Protein AF-A0ABD3PBC6-F1 (afdb_monomer_lite)

pLDDT: mean 91.55, std 6.75, range [62.44, 96.5]

Radius of gyration: 11.53 Å; chains: 1; bounding box: 30×21×27 Å

Sequence (75 aa):
MKIVGRDEDDEGAFAPEMVRLVARSCGVDASVVEHTERRNGKWTSVTVHAPVRDADMLYGLYESVDKDPRVKFKF

Structure (mmCIF, N/CA/C/O backbone):
data_AF-A0ABD3PBC6-F1
#
_entry.id   AF-A0ABD3PBC6-F1
#
loop_
_atom_site.group_PDB
_atom_site.id
_atom_site.type_symbol
_atom_site.label_atom_id
_atom_site.label_alt_id
_atom_site.label_comp_id
_atom_site.label_asym_id
_atom_site.label_entity_id
_atom_site.label_seq_id
_atom_site.pdbx_PDB_ins_code
_atom_site.Cartn_x
_atom_site.Cartn_y
_atom_site.Cartn_z
_atom_site.occupancy
_atom_site.B_iso_or_equiv
_atom_site.auth_seq_id
_atom_site.auth_comp_id
_atom_site.auth_asym_id
_atom_site.auth_atom_id
_atom_site.pdbx_PDB_model_num
ATOM 1 N N . MET A 1 1 ? 1.700 -4.524 7.926 1.00 90.94 1 MET A N 1
ATOM 2 C CA . MET A 1 1 ? 1.585 -5.055 6.550 1.00 90.94 1 MET A CA 1
ATOM 3 C C . MET A 1 1 ? 2.836 -4.668 5.786 1.00 90.94 1 MET A C 1
ATOM 5 O O . MET A 1 1 ? 3.304 -3.545 5.932 1.00 90.94 1 MET A O 1
ATOM 9 N N . LYS A 1 2 ? 3.389 -5.579 4.995 1.00 95.19 2 LYS A N 1
ATOM 10 C CA . LYS A 1 2 ? 4.508 -5.340 4.095 1.00 95.19 2 LYS A CA 1
ATOM 11 C C . LYS A 1 2 ? 4.027 -5.402 2.653 1.00 95.19 2 LYS A C 1
ATOM 13 O O . LYS A 1 2 ? 3.404 -6.373 2.241 1.00 95.19 2 LYS A O 1
ATOM 18 N N . ILE A 1 3 ? 4.356 -4.368 1.893 1.00 96.50 3 ILE A N 1
ATOM 19 C CA . ILE A 1 3 ? 4.008 -4.205 0.486 1.00 96.50 3 ILE A CA 1
ATOM 20 C C . ILE A 1 3 ? 5.316 -4.114 -0.290 1.00 96.50 3 ILE A C 1
ATOM 22 O O . ILE A 1 3 ? 6.207 -3.348 0.067 1.00 96.50 3 ILE A O 1
ATOM 26 N N . VAL A 1 4 ? 5.470 -4.919 -1.332 1.00 95.75 4 VAL A N 1
ATOM 27 C CA . VAL A 1 4 ? 6.645 -4.894 -2.205 1.00 95.75 4 VAL A CA 1
ATOM 28 C C . VAL A 1 4 ? 6.169 -4.628 -3.613 1.00 95.75 4 VAL A C 1
ATOM 30 O O . VAL A 1 4 ? 5.364 -5.396 -4.135 1.00 95.75 4 VAL A O 1
ATOM 33 N N . GLY A 1 5 ? 6.699 -3.589 -4.240 1.00 95.00 5 GLY A N 1
ATOM 34 C CA . GLY A 1 5 ? 6.377 -3.262 -5.618 1.00 95.00 5 GLY A CA 1
ATOM 35 C C . GLY A 1 5 ? 7.538 -2.634 -6.359 1.00 95.00 5 GLY A C 1
ATOM 36 O O . GLY A 1 5 ? 8.644 -2.493 -5.829 1.00 95.00 5 GLY A O 1
ATOM 37 N N . ARG A 1 6 ? 7.297 -2.362 -7.635 1.00 93.00 6 ARG A N 1
ATOM 38 C CA . ARG A 1 6 ? 8.279 -1.788 -8.542 1.00 93.00 6 ARG A CA 1
ATOM 39 C C . ARG A 1 6 ? 8.207 -0.262 -8.489 1.00 93.00 6 ARG A C 1
ATOM 41 O O . ARG A 1 6 ? 7.134 0.299 -8.675 1.00 93.00 6 ARG A O 1
ATOM 48 N N . ASP A 1 7 ? 9.343 0.386 -8.263 1.00 84.69 7 ASP A N 1
ATOM 49 C CA . ASP A 1 7 ? 9.504 1.820 -8.532 1.00 84.69 7 ASP A CA 1
ATOM 50 C C . ASP A 1 7 ? 9.825 1.943 -10.029 1.00 84.69 7 ASP A C 1
ATOM 52 O O . ASP A 1 7 ? 10.937 1.613 -10.448 1.00 84.69 7 ASP A O 1
ATOM 56 N N . GLU A 1 8 ? 8.837 2.294 -10.856 1.00 69.00 8 GLU A N 1
ATOM 57 C CA . GLU A 1 8 ? 9.062 2.661 -12.263 1.00 69.00 8 GLU A CA 1
ATOM 58 C C . GLU A 1 8 ? 8.840 4.163 -12.451 1.00 69.00 8 GLU A C 1
ATOM 60 O O . GLU A 1 8 ? 7.980 4.748 -11.796 1.00 69.00 8 GLU A O 1
ATOM 65 N N . ASP A 1 9 ? 9.622 4.743 -13.364 1.00 62.44 9 ASP A N 1
ATOM 66 C CA . ASP A 1 9 ? 9.533 6.096 -13.934 1.00 62.44 9 ASP A CA 1
ATOM 67 C C . ASP A 1 9 ? 9.760 7.299 -12.997 1.00 62.44 9 ASP A C 1
ATOM 69 O O . ASP A 1 9 ? 10.331 8.294 -13.441 1.00 62.44 9 ASP A O 1
ATOM 73 N N . ASP A 1 10 ? 9.410 7.206 -11.714 1.00 66.06 10 ASP A N 1
ATOM 74 C CA . ASP A 1 10 ? 9.636 8.252 -10.707 1.00 66.06 10 ASP A CA 1
ATOM 75 C C . ASP A 1 10 ? 10.250 7.623 -9.445 1.00 66.06 10 ASP A C 1
ATOM 77 O O . ASP A 1 10 ? 9.555 7.024 -8.620 1.00 66.06 10 ASP A O 1
ATOM 81 N N . GLU A 1 11 ? 11.586 7.661 -9.347 1.00 67.81 11 GLU A N 1
ATOM 82 C CA . GLU A 1 11 ? 12.351 6.970 -8.304 1.00 67.81 11 GLU A CA 1
ATOM 83 C C . GLU A 1 11 ? 11.912 7.385 -6.890 1.00 67.81 11 GLU A C 1
ATOM 85 O O . GLU A 1 11 ? 12.361 8.386 -6.329 1.00 67.81 11 GLU A O 1
ATOM 90 N N . GLY A 1 12 ? 11.116 6.535 -6.243 1.00 74.81 12 GLY A N 1
ATOM 91 C CA . GLY A 1 12 ? 10.654 6.744 -4.877 1.00 74.81 12 GLY A CA 1
ATOM 92 C C . GLY A 1 12 ? 9.218 7.231 -4.761 1.00 74.81 12 GLY A C 1
ATOM 93 O O . GLY A 1 12 ? 8.811 7.570 -3.652 1.00 74.81 12 GLY A O 1
ATOM 94 N N . ALA A 1 13 ? 8.443 7.247 -5.848 1.00 86.44 13 ALA A N 1
ATOM 95 C CA . ALA A 1 13 ? 7.011 7.525 -5.796 1.00 86.44 13 ALA A CA 1
ATOM 96 C C . ALA A 1 13 ? 6.205 6.343 -5.229 1.00 86.44 13 ALA A C 1
ATOM 98 O O . ALA A 1 13 ? 5.158 6.549 -4.610 1.00 86.44 13 ALA A O 1
ATOM 99 N N . PHE A 1 14 ? 6.697 5.103 -5.363 1.00 92.00 14 PHE A N 1
ATOM 100 C CA . PHE A 1 14 ? 5.948 3.919 -4.932 1.00 92.00 14 PHE A CA 1
ATOM 101 C C . PHE A 1 14 ? 5.596 3.944 -3.436 1.00 92.00 14 PHE A C 1
ATOM 103 O O . PHE A 1 14 ? 4.441 3.755 -3.052 1.00 92.00 14 PHE A O 1
ATOM 110 N N . ALA A 1 15 ? 6.578 4.196 -2.570 1.00 93.12 15 ALA A N 1
ATOM 111 C CA . ALA A 1 15 ? 6.377 4.186 -1.125 1.00 93.12 15 ALA A CA 1
ATOM 112 C C . ALA A 1 15 ? 5.370 5.234 -0.607 1.00 93.12 15 ALA A C 1
ATOM 114 O O . ALA A 1 15 ? 4.414 4.835 0.070 1.00 93.12 15 ALA A O 1
ATOM 115 N N . PRO A 1 16 ? 5.492 6.537 -0.932 1.00 93.75 16 PRO A N 1
ATOM 116 C CA . PRO A 1 16 ? 4.526 7.537 -0.489 1.00 93.75 16 PRO A CA 1
ATOM 117 C C . PRO A 1 16 ? 3.124 7.284 -1.055 1.00 93.75 16 PRO A C 1
ATOM 119 O O . PRO A 1 16 ? 2.133 7.562 -0.378 1.00 93.75 16 PRO A O 1
ATOM 122 N N . GLU A 1 17 ? 3.001 6.723 -2.259 1.00 94.12 17 GLU A N 1
ATOM 123 C CA . GLU A 1 17 ? 1.701 6.355 -2.823 1.00 94.12 17 GLU A CA 1
ATOM 124 C C . GLU A 1 17 ? 1.051 5.182 -2.086 1.00 94.12 17 GLU A C 1
ATOM 126 O O . GLU A 1 17 ? -0.146 5.242 -1.792 1.00 94.12 17 GLU A O 1
ATOM 131 N N . MET A 1 18 ? 1.826 4.162 -1.707 1.00 95.12 18 MET A N 1
ATOM 132 C CA . MET A 1 18 ? 1.322 3.056 -0.887 1.00 95.12 18 MET A CA 1
ATOM 133 C C . MET A 1 18 ? 0.874 3.536 0.494 1.00 95.12 18 MET A C 1
ATOM 135 O O . MET A 1 18 ? -0.198 3.150 0.961 1.00 95.12 18 MET A O 1
ATOM 139 N N . VAL A 1 19 ? 1.634 4.430 1.130 1.00 95.50 19 VAL A N 1
ATOM 140 C CA . VAL A 1 19 ? 1.255 5.020 2.425 1.00 95.50 19 VAL A CA 1
ATOM 141 C C . VAL A 1 19 ? -0.042 5.825 2.303 1.00 95.50 19 VAL A C 1
ATOM 143 O O . VAL A 1 19 ? -0.949 5.652 3.117 1.00 95.50 19 VAL A O 1
ATOM 146 N N . ARG A 1 20 ? -0.191 6.643 1.252 1.00 95.56 20 ARG A N 1
ATOM 147 C CA . ARG A 1 20 ? -1.435 7.386 0.977 1.00 95.56 20 ARG A CA 1
ATOM 148 C C . ARG A 1 20 ? -2.623 6.459 0.719 1.00 95.56 20 ARG A C 1
ATOM 150 O O . ARG A 1 20 ? -3.727 6.742 1.183 1.00 95.56 20 ARG A O 1
ATOM 157 N N . LEU A 1 21 ? -2.417 5.359 -0.006 1.00 95.25 21 LEU A N 1
ATOM 158 C CA . LEU A 1 21 ? -3.455 4.358 -0.258 1.00 95.25 21 LEU A CA 1
ATOM 159 C C . LEU A 1 21 ? -3.923 3.708 1.047 1.00 95.25 21 LEU A C 1
ATOM 161 O O . LEU A 1 21 ? -5.131 3.601 1.270 1.00 95.25 21 LEU A O 1
ATOM 165 N N . VAL A 1 22 ? -2.984 3.327 1.916 1.00 94.56 22 VAL A N 1
ATOM 166 C CA . VAL A 1 22 ? -3.272 2.753 3.238 1.00 94.56 22 VAL A CA 1
ATOM 167 C C . VAL A 1 22 ? -4.033 3.754 4.103 1.00 94.56 22 VAL A C 1
ATOM 169 O O . VAL A 1 22 ? -5.099 3.425 4.616 1.00 94.56 22 VAL A O 1
ATOM 172 N N . ALA A 1 23 ? -3.543 4.991 4.199 1.00 94.69 23 ALA A N 1
ATOM 173 C CA . ALA A 1 23 ? -4.173 6.055 4.976 1.00 94.69 23 ALA A CA 1
ATOM 174 C C . ALA A 1 23 ? -5.628 6.297 4.546 1.00 94.69 23 ALA A C 1
ATOM 176 O O . ALA A 1 23 ? -6.542 6.261 5.368 1.00 94.69 23 ALA A O 1
ATOM 177 N N . ARG A 1 24 ? -5.858 6.426 3.232 1.00 94.38 24 ARG A N 1
ATOM 178 C CA . ARG A 1 24 ? -7.195 6.585 2.648 1.00 94.38 24 ARG A CA 1
ATOM 179 C C . ARG A 1 24 ? -8.109 5.396 2.947 1.00 94.38 24 ARG A C 1
ATOM 181 O O . ARG A 1 24 ? -9.279 5.606 3.245 1.00 94.38 24 ARG A O 1
ATOM 188 N N . SER A 1 25 ? -7.588 4.172 2.881 1.00 92.62 25 SER A N 1
ATOM 189 C CA . SER A 1 25 ? -8.369 2.954 3.153 1.00 92.62 25 SER A CA 1
ATOM 190 C C . SER A 1 25 ? -8.760 2.839 4.630 1.00 92.62 25 SER A C 1
ATOM 192 O O . SER A 1 25 ? -9.846 2.361 4.944 1.00 92.62 25 SER A O 1
ATOM 194 N N . CYS A 1 26 ? -7.908 3.327 5.535 1.00 91.62 26 CYS A N 1
ATOM 195 C CA . CYS A 1 26 ? -8.191 3.377 6.969 1.00 91.62 26 CYS A CA 1
ATOM 196 C C . CYS A 1 26 ? -8.957 4.644 7.402 1.00 91.62 26 CYS A C 1
ATOM 198 O O . CYS A 1 26 ? -9.355 4.743 8.561 1.00 91.62 26 CYS A O 1
ATOM 200 N N . GLY A 1 27 ? -9.171 5.612 6.502 1.00 92.38 27 GLY A N 1
ATOM 201 C CA . GLY A 1 27 ? -9.833 6.883 6.814 1.00 92.38 27 GLY A CA 1
ATOM 202 C C . GLY A 1 27 ? -9.022 7.790 7.746 1.00 92.38 27 GLY A C 1
ATOM 203 O O . GLY A 1 27 ? -9.605 8.520 8.544 1.00 92.38 27 GLY A O 1
ATOM 204 N N . VAL A 1 28 ? -7.691 7.726 7.670 1.00 93.69 28 VAL A N 1
ATOM 205 C CA . VAL A 1 28 ? -6.764 8.520 8.490 1.00 93.69 28 VAL A CA 1
ATOM 206 C C . VAL A 1 28 ? -5.873 9.401 7.619 1.00 93.69 28 VAL A C 1
ATOM 208 O O . VAL A 1 28 ? -5.780 9.215 6.405 1.00 93.69 28 VAL A O 1
ATOM 211 N N . ASP A 1 29 ? -5.193 10.358 8.247 1.00 93.38 29 ASP A N 1
ATOM 212 C CA . ASP A 1 29 ? -4.178 11.161 7.572 1.00 93.38 29 ASP A CA 1
ATOM 213 C C . ASP A 1 29 ? -2.921 10.327 7.253 1.00 93.38 29 ASP A C 1
ATOM 215 O O . ASP A 1 29 ? -2.542 9.425 8.000 1.00 93.38 29 ASP A O 1
ATOM 219 N N . ALA A 1 30 ? -2.241 10.618 6.143 1.00 92.31 30 ALA A N 1
ATOM 220 C CA . ALA A 1 30 ? -1.033 9.883 5.766 1.00 92.31 30 ALA A CA 1
ATOM 221 C C . ALA A 1 30 ? 0.132 10.099 6.747 1.00 92.31 30 ALA A C 1
ATOM 223 O O . ALA A 1 30 ? 0.960 9.206 6.906 1.00 92.31 30 ALA A O 1
ATOM 224 N N . SER A 1 31 ? 0.183 11.248 7.429 1.00 91.56 31 SER A N 1
ATOM 225 C CA . SER A 1 31 ? 1.225 11.567 8.413 1.00 91.56 31 SER A CA 1
ATOM 226 C C . SER A 1 31 ? 1.171 10.698 9.668 1.00 91.56 31 SER A C 1
ATOM 228 O O . SER A 1 31 ? 2.191 10.549 10.335 1.00 91.56 31 SER A O 1
ATOM 230 N N . VAL A 1 32 ? 0.017 10.095 9.980 1.00 91.94 32 VAL A N 1
ATOM 231 C CA . VAL A 1 32 ? -0.128 9.206 11.144 1.00 91.94 32 VAL A CA 1
ATOM 232 C C . VAL A 1 32 ? 0.155 7.739 10.815 1.00 91.94 32 VAL A C 1
ATOM 234 O O . VAL A 1 32 ? 0.166 6.901 11.713 1.00 91.94 32 VAL A O 1
ATOM 237 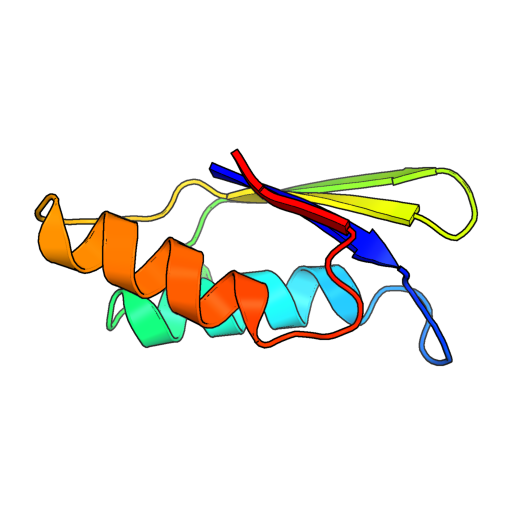N N . VAL A 1 33 ? 0.380 7.404 9.539 1.00 93.88 33 VAL A N 1
ATOM 238 C CA . VAL A 1 33 ? 0.740 6.045 9.122 1.00 93.88 33 VAL A CA 1
ATOM 239 C C . VAL A 1 33 ? 2.252 5.874 9.232 1.00 93.88 33 VAL A C 1
ATOM 241 O O . VAL A 1 33 ? 3.018 6.218 8.326 1.00 93.88 33 VAL A O 1
ATOM 244 N N . GLU A 1 34 ? 2.682 5.303 10.355 1.00 95.12 34 GLU A N 1
ATOM 245 C CA . GLU A 1 34 ? 4.077 4.919 10.547 1.00 95.12 34 GLU A CA 1
ATOM 246 C C . GLU A 1 34 ? 4.484 3.881 9.498 1.00 95.12 34 GLU A C 1
ATOM 248 O O . GLU A 1 34 ? 3.803 2.871 9.274 1.00 95.12 34 GLU A O 1
ATOM 253 N N . HIS A 1 35 ? 5.611 4.130 8.839 1.00 95.88 35 HIS A N 1
ATOM 254 C CA . HIS A 1 35 ? 6.127 3.231 7.825 1.00 95.88 35 HIS A CA 1
ATOM 255 C C . HIS A 1 35 ? 7.650 3.246 7.773 1.00 95.88 35 HIS A C 1
ATOM 257 O O . HIS A 1 35 ? 8.313 4.196 8.182 1.00 95.88 35 HIS A O 1
ATOM 263 N N . THR A 1 36 ? 8.200 2.169 7.229 1.00 96.38 36 THR A N 1
ATOM 264 C CA . THR A 1 36 ? 9.606 2.077 6.840 1.00 96.38 36 THR A CA 1
ATOM 265 C C . THR A 1 36 ? 9.684 1.641 5.389 1.00 96.38 36 THR A C 1
ATOM 267 O O . 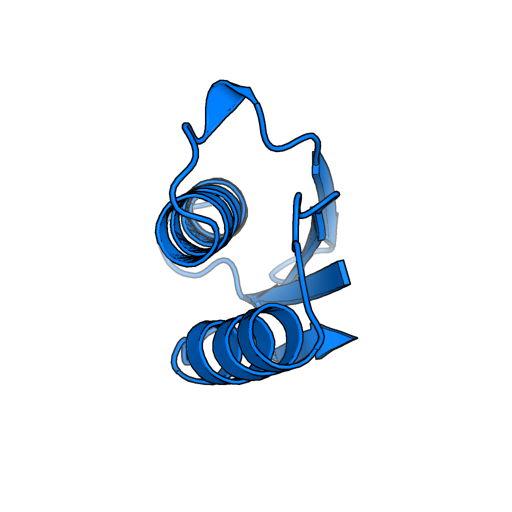THR A 1 36 ? 8.886 0.814 4.942 1.00 96.38 36 THR A O 1
ATOM 270 N N . GLU A 1 37 ? 10.652 2.172 4.648 1.00 94.88 37 GLU A N 1
ATOM 271 C CA . GLU A 1 37 ? 10.924 1.744 3.281 1.00 94.88 37 GLU A CA 1
ATOM 272 C C . GLU A 1 37 ? 12.344 1.202 3.140 1.00 94.88 37 GLU A C 1
ATOM 274 O O . GLU A 1 37 ? 13.282 1.623 3.817 1.00 94.88 37 GLU A O 1
ATOM 279 N N . ARG A 1 38 ? 12.505 0.240 2.237 1.00 94.25 38 ARG A N 1
ATOM 280 C CA . ARG A 1 38 ? 13.807 -0.263 1.812 1.00 94.25 38 ARG A CA 1
ATOM 281 C C . ARG A 1 38 ? 13.782 -0.487 0.313 1.00 94.25 38 ARG A C 1
ATOM 283 O O . ARG A 1 38 ? 12.970 -1.278 -0.174 1.00 94.25 38 ARG A O 1
ATOM 290 N N . ARG A 1 39 ? 14.720 0.153 -0.381 1.00 92.31 39 ARG A N 1
ATOM 291 C CA . ARG A 1 39 ? 14.948 -0.001 -1.821 1.00 92.31 39 ARG A CA 1
ATOM 292 C C . ARG A 1 39 ? 15.987 -1.089 -2.086 1.00 92.31 39 ARG A C 1
ATOM 294 O O . ARG A 1 39 ? 16.957 -1.236 -1.340 1.00 92.31 39 ARG A O 1
ATOM 301 N N . ASN A 1 40 ? 15.767 -1.875 -3.131 1.00 89.94 40 ASN A N 1
ATOM 302 C CA . ASN A 1 40 ? 16.680 -2.906 -3.613 1.00 89.94 40 ASN A CA 1
ATOM 303 C C . ASN A 1 40 ? 16.604 -2.984 -5.146 1.00 89.94 40 ASN A C 1
ATOM 305 O O . ASN A 1 40 ? 15.791 -3.724 -5.713 1.00 89.94 40 ASN A O 1
ATOM 309 N N . GLY A 1 41 ? 17.438 -2.184 -5.814 1.00 88.31 41 GLY A N 1
ATOM 310 C CA . GLY A 1 41 ? 17.339 -1.961 -7.255 1.00 88.31 41 GLY A CA 1
ATOM 311 C C . GLY A 1 41 ? 15.971 -1.377 -7.613 1.00 88.31 41 GLY A C 1
ATOM 312 O O . GLY A 1 41 ? 15.506 -0.453 -6.958 1.00 88.31 41 GLY A O 1
ATOM 313 N N . LYS A 1 42 ? 15.296 -1.974 -8.600 1.00 89.25 42 LYS A N 1
ATOM 314 C CA . LYS A 1 42 ? 13.955 -1.560 -9.060 1.00 89.25 42 LYS A CA 1
ATOM 315 C C . LYS A 1 42 ? 12.799 -1.901 -8.110 1.00 89.25 42 LYS A C 1
ATOM 317 O O . LYS A 1 42 ? 11.643 -1.674 -8.455 1.00 89.25 42 LYS A O 1
ATOM 322 N N . TRP A 1 43 ? 13.082 -2.549 -6.982 1.00 92.81 43 TRP A N 1
ATOM 323 C CA . TRP A 1 43 ? 12.064 -3.004 -6.038 1.00 92.81 43 TRP A CA 1
ATOM 324 C C . TRP A 1 43 ? 12.115 -2.182 -4.759 1.00 92.81 43 TRP A C 1
ATOM 326 O O . TRP A 1 43 ? 13.169 -2.078 -4.129 1.00 92.81 43 TRP A O 1
ATOM 336 N N . THR A 1 44 ? 10.955 -1.708 -4.325 1.00 94.75 44 THR A N 1
ATOM 337 C CA . THR A 1 44 ? 10.786 -0.994 -3.064 1.00 94.75 44 THR A CA 1
ATOM 338 C C . THR A 1 44 ? 9.871 -1.806 -2.161 1.00 94.75 44 THR A C 1
ATOM 340 O O . THR A 1 44 ? 8.783 -2.234 -2.549 1.00 94.75 44 THR A O 1
ATOM 343 N N . SER A 1 45 ? 10.344 -2.072 -0.946 1.00 95.25 45 SER A N 1
ATOM 344 C CA . SER A 1 45 ? 9.545 -2.686 0.109 1.00 95.25 45 SER A CA 1
ATOM 345 C C . SER A 1 45 ? 9.137 -1.630 1.122 1.00 95.25 45 SER A C 1
ATOM 347 O O . SER A 1 45 ? 9.991 -0.901 1.614 1.00 95.25 45 SER A O 1
ATOM 349 N N . VAL A 1 46 ? 7.850 -1.584 1.435 1.00 96.06 46 VAL A N 1
ATOM 350 C CA . VAL A 1 46 ? 7.216 -0.638 2.349 1.00 96.06 46 VAL A CA 1
ATOM 351 C C . VAL A 1 46 ? 6.573 -1.455 3.458 1.00 96.06 46 VAL A C 1
ATOM 353 O O . VAL A 1 46 ? 5.717 -2.297 3.195 1.00 96.06 46 VAL A O 1
ATOM 356 N N . THR A 1 47 ? 6.994 -1.251 4.699 1.00 96.50 47 THR A N 1
ATOM 357 C CA . THR A 1 47 ? 6.340 -1.855 5.864 1.00 96.50 47 THR A CA 1
ATOM 358 C C . THR A 1 47 ? 5.516 -0.777 6.537 1.00 96.50 47 THR A C 1
ATOM 360 O O . THR A 1 47 ? 6.084 0.197 7.015 1.00 96.50 47 THR A O 1
ATOM 363 N N . VAL A 1 48 ? 4.196 -0.946 6.548 1.00 94.81 48 VAL A N 1
ATOM 364 C CA . VAL A 1 48 ? 3.236 0.010 7.109 1.00 94.81 48 VAL A CA 1
ATOM 365 C C . VAL A 1 48 ? 2.601 -0.535 8.386 1.00 94.81 48 VAL A C 1
ATOM 367 O O . VAL A 1 48 ? 2.197 -1.707 8.458 1.00 94.81 48 VAL A O 1
ATOM 370 N N . HIS A 1 49 ? 2.464 0.343 9.373 1.00 93.56 49 HIS A N 1
ATOM 371 C CA . HIS A 1 49 ? 1.646 0.147 10.563 1.00 93.56 49 HIS A CA 1
ATOM 372 C C . HIS A 1 49 ? 0.266 0.756 10.299 1.00 93.56 49 HIS A C 1
ATOM 374 O O . HIS A 1 49 ? -0.007 1.912 10.6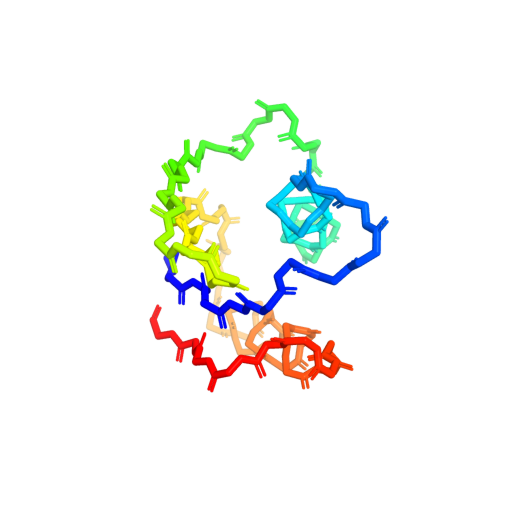06 1.00 93.56 49 HIS A O 1
ATOM 380 N N . ALA A 1 50 ? -0.597 -0.020 9.641 1.00 88.25 50 ALA A N 1
ATOM 381 C CA . ALA A 1 50 ? -1.937 0.426 9.278 1.00 88.25 50 ALA A CA 1
ATOM 382 C C . ALA A 1 50 ? -2.868 0.412 10.510 1.00 88.25 50 ALA A C 1
ATOM 384 O O . ALA A 1 50 ? -2.993 -0.643 11.140 1.00 88.25 50 ALA A O 1
ATOM 385 N N . PRO A 1 51 ? -3.564 1.518 10.839 1.00 89.31 51 PRO A N 1
ATOM 386 C CA . PRO A 1 51 ? -4.506 1.577 11.957 1.00 89.31 51 PRO A CA 1
ATOM 387 C C . PRO A 1 51 ? -5.856 0.950 11.571 1.00 89.31 51 PRO A C 1
ATOM 389 O O . PRO A 1 51 ? -6.877 1.628 11.468 1.00 89.31 51 PRO A O 1
ATOM 392 N N . VAL A 1 52 ? -5.850 -0.355 11.295 1.00 92.19 52 VAL A N 1
ATOM 393 C CA . VAL A 1 52 ? -7.063 -1.113 10.962 1.00 92.19 52 VAL A CA 1
ATOM 394 C C . VAL A 1 52 ? -7.893 -1.382 12.218 1.00 92.19 52 VAL A C 1
ATOM 396 O O . VAL A 1 52 ? -7.345 -1.645 13.287 1.00 92.19 52 VAL A O 1
ATOM 399 N N . ARG A 1 53 ? -9.223 -1.311 12.096 1.00 91.44 53 ARG A N 1
ATOM 400 C CA . ARG A 1 53 ? -10.153 -1.462 13.235 1.00 91.44 53 ARG A CA 1
ATOM 401 C C . ARG A 1 53 ? -10.783 -2.847 13.329 1.00 91.44 53 ARG A C 1
ATOM 403 O O . ARG A 1 53 ? -11.132 -3.289 14.418 1.00 91.44 53 ARG A O 1
ATOM 410 N N . ASP A 1 54 ? -10.925 -3.513 12.193 1.00 92.88 54 ASP A N 1
ATOM 411 C CA . ASP A 1 54 ? -11.592 -4.800 12.058 1.00 92.88 54 ASP A CA 1
ATOM 412 C C . ASP A 1 54 ? -10.993 -5.596 10.887 1.00 92.88 54 ASP A C 1
ATOM 414 O O . ASP A 1 54 ? -10.147 -5.109 10.126 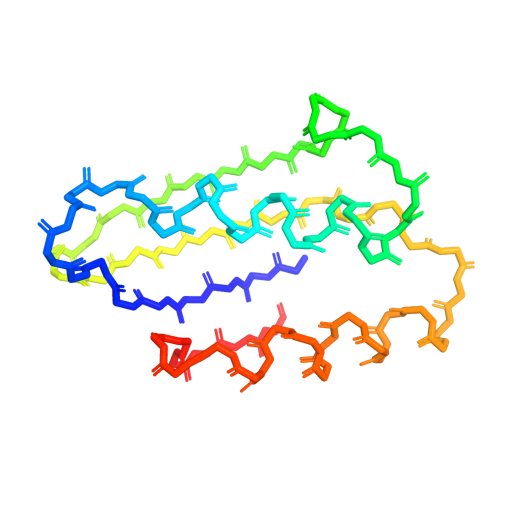1.00 92.88 54 ASP A O 1
ATOM 418 N N . ALA A 1 55 ? -11.398 -6.863 10.788 1.00 92.62 55 ALA A N 1
ATOM 419 C CA . ALA A 1 55 ? -10.923 -7.768 9.751 1.00 92.62 55 ALA A CA 1
ATOM 420 C C . ALA A 1 55 ? -11.367 -7.321 8.349 1.00 92.62 55 ALA A C 1
ATOM 422 O O . ALA A 1 55 ? -10.581 -7.426 7.410 1.00 92.62 55 ALA A O 1
ATOM 423 N N . ASP A 1 56 ? -12.577 -6.777 8.211 1.00 94.06 56 ASP A N 1
ATOM 424 C CA . ASP A 1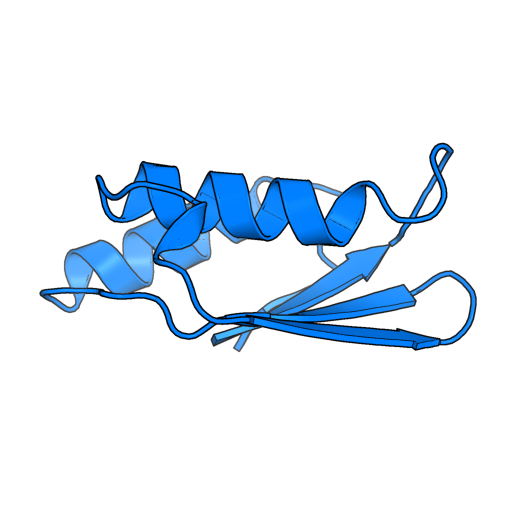 56 ? -13.118 -6.328 6.924 1.00 94.06 56 ASP A CA 1
ATOM 425 C C . ASP A 1 56 ? -12.275 -5.188 6.339 1.00 94.06 56 ASP A C 1
ATOM 427 O O . ASP A 1 56 ? -11.919 -5.209 5.160 1.00 94.06 56 ASP A O 1
ATOM 431 N N . MET A 1 57 ? -11.856 -4.237 7.176 1.00 93.56 57 MET A N 1
ATOM 432 C CA . MET A 1 57 ? -10.943 -3.161 6.797 1.00 93.56 57 MET A CA 1
ATOM 433 C C . MET A 1 57 ? -9.569 -3.693 6.388 1.00 93.56 57 MET A C 1
ATOM 435 O O . MET A 1 57 ? -8.985 -3.210 5.417 1.00 93.56 57 MET A O 1
ATOM 439 N N . LEU A 1 58 ? -9.048 -4.693 7.103 1.00 91.75 58 LEU A N 1
ATOM 440 C CA . LEU A 1 58 ? -7.778 -5.320 6.750 1.00 91.75 58 LEU A CA 1
ATOM 441 C C . LEU A 1 58 ? -7.859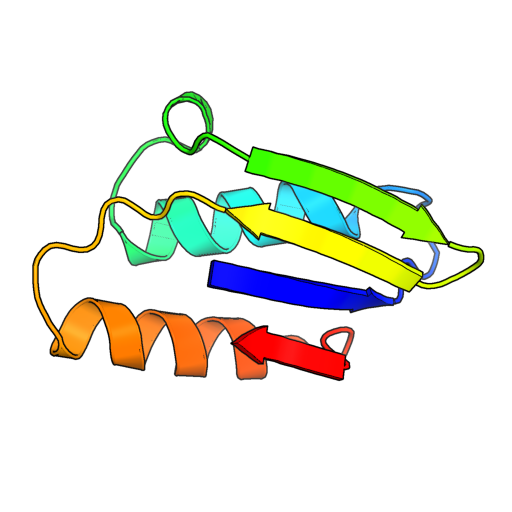 -6.011 5.380 1.00 91.75 58 LEU A C 1
ATOM 443 O O . LEU A 1 58 ? -6.977 -5.809 4.544 1.00 91.75 58 LEU A O 1
ATOM 447 N N . TYR A 1 59 ? -8.910 -6.790 5.123 1.00 93.56 59 TYR A N 1
ATOM 448 C CA . TYR A 1 59 ? -9.096 -7.466 3.837 1.00 93.56 59 TYR A CA 1
ATOM 449 C C . TYR A 1 59 ? -9.356 -6.478 2.696 1.00 93.56 59 TYR A C 1
ATOM 451 O O . TYR A 1 59 ? -8.724 -6.586 1.646 1.00 93.56 59 TYR A O 1
ATOM 459 N N . GLY A 1 60 ? -10.176 -5.448 2.919 1.00 94.00 60 GLY A N 1
ATOM 460 C CA . GLY A 1 60 ? -10.384 -4.374 1.946 1.00 94.00 60 GLY A CA 1
ATOM 461 C C . GLY A 1 60 ? -9.101 -3.597 1.628 1.00 94.00 60 GLY A C 1
ATOM 462 O O . GLY A 1 60 ? -8.881 -3.190 0.482 1.00 94.00 60 GLY A O 1
ATOM 463 N N . LEU A 1 61 ? -8.204 -3.437 2.609 1.00 93.62 61 LEU A N 1
ATOM 464 C CA . LEU A 1 61 ? -6.877 -2.870 2.382 1.00 93.62 61 LEU A CA 1
ATOM 465 C C . LEU A 1 61 ? -6.024 -3.786 1.494 1.00 93.62 61 LEU A C 1
ATOM 467 O O . LEU A 1 61 ? -5.419 -3.300 0.539 1.00 93.62 61 LEU A O 1
ATOM 471 N N . TYR A 1 62 ? -6.000 -5.098 1.760 1.00 94.12 62 TYR A N 1
ATOM 472 C CA . TYR A 1 62 ? -5.309 -6.062 0.896 1.00 94.12 62 TYR A CA 1
ATOM 473 C C . TYR A 1 62 ? -5.819 -5.993 -0.547 1.00 94.12 62 TYR A C 1
ATOM 475 O O . TYR A 1 62 ? -5.004 -5.906 -1.464 1.00 94.12 62 TYR A O 1
ATOM 483 N N . GLU A 1 63 ? -7.135 -5.981 -0.755 1.00 94.50 63 GLU A N 1
ATOM 484 C CA . GLU A 1 63 ? -7.736 -5.853 -2.089 1.00 94.50 63 GLU A CA 1
ATOM 485 C C . GLU A 1 63 ? -7.374 -4.532 -2.773 1.00 94.50 63 GLU A C 1
ATOM 487 O O . GLU A 1 63 ? -7.126 -4.497 -3.976 1.00 94.50 63 GLU A O 1
ATOM 492 N N . SER A 1 64 ? -7.332 -3.433 -2.018 1.00 94.69 64 SER A N 1
ATOM 493 C CA . SER A 1 64 ? -6.991 -2.113 -2.558 1.00 94.69 64 SER A CA 1
ATOM 494 C C . SER A 1 64 ? -5.530 -2.032 -2.990 1.00 94.69 64 SER A C 1
ATOM 496 O O . SER A 1 64 ? -5.244 -1.472 -4.045 1.00 94.69 64 SER A O 1
ATOM 498 N N . VAL A 1 65 ? -4.620 -2.621 -2.210 1.00 94.81 65 VAL A N 1
ATOM 499 C CA . VAL A 1 65 ? -3.197 -2.734 -2.560 1.00 94.81 65 VAL A CA 1
ATOM 500 C C . VAL A 1 65 ? -3.011 -3.604 -3.808 1.00 94.81 65 VAL A C 1
ATOM 502 O O . VAL A 1 65 ? -2.191 -3.277 -4.656 1.00 94.81 65 VAL A O 1
ATOM 505 N N . ASP A 1 66 ? -3.794 -4.675 -3.964 1.00 93.94 66 ASP A N 1
ATOM 506 C CA . ASP A 1 66 ? -3.669 -5.598 -5.105 1.00 93.94 66 ASP A CA 1
ATOM 507 C C . ASP A 1 66 ? -4.059 -4.995 -6.456 1.00 93.94 66 ASP A C 1
ATOM 509 O O . ASP A 1 66 ? -3.689 -5.512 -7.507 1.00 93.94 66 ASP A O 1
ATOM 513 N N . LYS A 1 67 ? -4.829 -3.905 -6.438 1.00 94.50 67 LYS A N 1
ATOM 514 C CA . LYS A 1 67 ? -5.233 -3.192 -7.655 1.00 94.50 67 LYS A CA 1
ATOM 515 C C . LYS A 1 67 ? -4.091 -2.387 -8.270 1.00 94.50 67 LYS A C 1
ATOM 517 O O . LYS A 1 67 ? -4.217 -1.967 -9.418 1.00 94.50 67 LYS A O 1
ATOM 522 N N . ASP A 1 68 ? -3.009 -2.143 -7.530 1.00 92.81 68 ASP A N 1
ATOM 523 C CA . ASP A 1 68 ? -1.848 -1.437 -8.057 1.00 92.81 68 ASP A CA 1
ATOM 524 C C . ASP A 1 68 ? -0.950 -2.407 -8.851 1.00 92.81 68 ASP A C 1
ATOM 526 O O . ASP A 1 68 ? -0.367 -3.324 -8.265 1.00 92.81 68 ASP A O 1
ATOM 530 N N . PRO A 1 69 ? -0.784 -2.215 -10.174 1.00 93.38 69 PRO A N 1
ATOM 531 C CA . PRO A 1 69 ? -0.044 -3.146 -11.026 1.00 93.38 69 PRO A CA 1
ATOM 532 C C . PRO A 1 69 ? 1.457 -3.211 -10.708 1.00 93.38 69 PRO A C 1
ATOM 534 O O . PRO A 1 69 ? 2.141 -4.130 -11.161 1.00 93.38 69 PRO A O 1
ATOM 537 N N . ARG A 1 70 ? 1.995 -2.252 -9.941 1.00 93.56 70 ARG A N 1
ATOM 538 C CA . ARG A 1 70 ? 3.397 -2.268 -9.506 1.00 93.56 70 ARG A CA 1
ATOM 539 C C . ARG A 1 70 ? 3.617 -3.225 -8.343 1.00 93.56 70 ARG A C 1
ATOM 541 O O . ARG A 1 70 ? 4.761 -3.620 -8.107 1.00 93.56 70 ARG A O 1
ATOM 548 N N . VAL A 1 71 ? 2.568 -3.583 -7.598 1.00 94.94 71 VAL A N 1
ATOM 549 C CA . VAL A 1 71 ? 2.668 -4.472 -6.438 1.00 94.94 71 VAL A CA 1
ATOM 550 C C . VAL A 1 71 ? 2.983 -5.889 -6.898 1.00 94.94 71 VAL A C 1
ATOM 552 O O . VAL A 1 71 ? 2.290 -6.494 -7.706 1.00 94.94 71 VAL A O 1
ATOM 555 N N . LYS A 1 72 ? 4.058 -6.437 -6.336 1.00 94.38 72 LYS A N 1
ATOM 556 C CA . LYS A 1 72 ? 4.486 -7.819 -6.541 1.00 94.38 72 LYS A CA 1
ATOM 557 C C . LYS A 1 72 ? 4.074 -8.723 -5.384 1.00 94.38 72 LYS A C 1
ATOM 559 O O . LYS A 1 72 ? 3.697 -9.867 -5.611 1.00 94.38 72 LYS A O 1
ATOM 564 N N . PHE A 1 73 ? 4.194 -8.237 -4.148 1.00 93.44 73 PHE A N 1
ATOM 565 C CA . PHE A 1 73 ? 3.873 -9.004 -2.943 1.00 93.44 73 PHE A CA 1
ATOM 566 C C . PHE A 1 73 ? 3.202 -8.124 -1.884 1.00 93.44 73 PHE A C 1
ATOM 568 O O . PHE A 1 73 ? 3.580 -6.965 -1.717 1.00 93.44 73 PHE A O 1
ATOM 575 N N . LYS A 1 74 ? 2.268 -8.707 -1.126 1.00 90.69 74 LYS A N 1
ATOM 576 C CA . LYS A 1 74 ? 1.632 -8.109 0.057 1.00 90.69 74 LYS A CA 1
ATOM 577 C C . LYS A 1 74 ? 1.405 -9.184 1.126 1.00 90.69 74 LYS A C 1
ATOM 579 O O . LYS A 1 74 ? 0.932 -10.262 0.770 1.00 90.69 74 LYS A O 1
ATOM 584 N N . PHE A 1 75 ? 1.781 -8.928 2.380 1.00 90.25 75 PHE A N 1
ATOM 585 C CA . PHE A 1 75 ? 1.597 -9.848 3.519 1.00 90.25 75 PHE A CA 1
ATOM 586 C C . PHE A 1 75 ? 1.756 -9.156 4.880 1.00 90.25 75 PHE A C 1
ATOM 588 O O . PHE A 1 75 ? 2.177 -7.976 4.916 1.00 90.25 75 PHE A O 1
#

Secondary structure (DSSP, 8-state):
-EEEEE--SSTT-HHHHHHHHHHHHHTS-GGG--EEEEEETTEEEEEE-----SHHHHHHHHHHHHT-TTEEEE-

Organism: NCBI:txid2934178

Foldseek 3Di:
DKWKFFDPPHVPPVALVLLVLLCVLLVHDSVPWDWDWDDDPRMIMIDTPRPDDDPVSVVVSVVSSVPDPRTDDDD

InterPro domains:
  IPR007454 Uncharacterised protein family UPF0250, YbeD-like [PF04359] (1-73)
  IPR027471 YbeD-like domain superfamily [SSF117991] (2-73)